Protein 3ONK (pdb70)

Solvent-accessible surface area: 7619 Å² total; per-residue (Å²): 197,126,64,145,14,32,28,51,0,113,101,1,1,37,75,74,93,162,42,37,66,71,92,18,27,61,80,0,1,113,2,0,127,62,134,62,52,22,88,35,0,33,51,4,0,15,149,35,2,85,58,99,28,30,69,29,33,50,50,2,48,9,0,2,59,2,0,26,36,0,1,55,52,0,7,100,157,0,2,78,36,0,78,123,20,26,107,45,0,117,92,5,57,107,23,129,60,110,27,115,133,58,150,62,21,0,84,64,0,32,70,71,0,102,55,4,13,94,12,0,78,48,101,119,77,9,159,57,71,39,24,44,13,149,141,130,96

Structure (mmCIF, N/CA/C/O backbone):
data_3ONK
#
_entry.id   3ONK
#
_cell.length_a   26.600
_cell.length_b   37.589
_cell.length_c   38.109
_cell.angle_alpha   77.810
_cell.angle_beta   86.640
_cell.angle_gamma   65.540
#
_symmetry.space_group_name_H-M   'P 1'
#
loop_
_entity.id
_entity.type
_entity.pdbx_description
1 polymer Epsin-3
2 water water
#
loop_
_atom_site.group_PDB
_atom_site.id
_atom_site.type_symbol
_atom_site.label_atom_id
_atom_site.label_alt_id
_atom_site.label_comp_id
_atom_site.label_asym_id
_atom_site.label_entity_id
_atom_site.label_seq_id
_atom_site.pdbx_PDB_ins_code
_atom_site.Cartn_x
_atom_site.Cartn_y
_atom_site.Cartn_z
_atom_site.occupancy
_atom_site.B_iso_or_equiv
_atom_site.auth_seq_id
_atom_site.auth_comp_id
_atom_site.auth_asym_id
_atom_site.auth_atom_id
_atom_site.pdbx_PDB_model_num
ATOM 1 N N . ASN A 1 8 ? -2.764 -21.396 -1.031 1.00 34.33 28 ASN A N 1
ATOM 2 C CA . ASN A 1 8 ? -1.581 -21.212 -1.867 1.00 30.91 28 ASN A CA 1
ATOM 3 C C . ASN A 1 8 ? -1.657 -19.935 -2.680 1.00 31.82 28 ASN A C 1
ATOM 4 O O . ASN A 1 8 ? -2.596 -19.722 -3.439 1.00 41.37 28 ASN A O 1
ATOM 9 N N . TYR A 1 9 ? -0.654 -19.089 -2.534 1.00 29.54 29 TYR A N 1
ATOM 10 C CA . TYR A 1 9 ? -0.684 -17.798 -3.185 1.00 24.72 29 TYR A CA 1
ATOM 11 C C . TYR A 1 9 ? -0.496 -17.900 -4.699 1.00 23.53 29 TYR A C 1
ATOM 12 O O . TYR A 1 9 ? 0.341 -18.645 -5.175 1.00 23.59 29 TYR A O 1
ATOM 21 N N . THR A 1 10 ? -1.307 -17.168 -5.455 1.00 24.73 30 THR A N 1
ATOM 22 C CA . THR A 1 10 ? -1.066 -17.029 -6.883 1.00 25.99 30 THR A CA 1
ATOM 23 C C . THR A 1 10 ? 0.251 -16.260 -7.065 1.00 23.00 30 THR A C 1
ATOM 24 O O . THR A 1 10 ? 0.806 -15.696 -6.108 1.00 21.22 30 THR A O 1
ATOM 28 N N . GLU A 1 11 ? 0.741 -16.247 -8.295 1.00 16.41 31 GLU A N 1
ATOM 29 C CA . GLU A 1 11 ? 1.972 -15.548 -8.633 1.00 23.91 31 GLU A CA 1
ATOM 30 C C . GLU A 1 11 ? 1.936 -14.113 -8.140 1.00 21.69 31 GLU A C 1
ATOM 31 O O . GLU A 1 11 ? 2.895 -13.636 -7.537 1.00 22.29 31 GLU A O 1
ATOM 37 N N . MET A 1 12 ? 0.827 -13.429 -8.406 1.00 20.24 32 MET A N 1
ATOM 38 C CA . MET A 1 12 ? 0.706 -12.023 -8.022 1.00 23.95 32 MET A CA 1
ATOM 39 C C . MET A 1 12 ? 0.600 -11.842 -6.504 1.00 22.76 32 MET A C 1
ATOM 40 O O . MET A 1 12 ? 1.162 -10.907 -5.944 1.00 21.43 32 MET A O 1
ATOM 45 N N . GLU A 1 13 ? -0.134 -12.722 -5.839 1.00 20.69 33 GLU A N 1
ATOM 46 C CA . GLU A 1 13 ? -0.221 -12.667 -4.383 1.00 20.94 33 GLU A CA 1
ATOM 47 C C . GLU A 1 13 ? 1.155 -12.952 -3.775 1.00 22.88 33 GLU A C 1
ATOM 48 O O . GLU A 1 13 ? 1.499 -12.422 -2.716 1.00 25.01 33 GLU A O 1
ATOM 54 N N . GLY A 1 14 ? 1.948 -13.769 -4.464 1.00 20.54 34 GLY A N 1
ATOM 55 C CA . GLY A 1 14 ? 3.309 -14.046 -4.040 1.00 18.07 34 GLY A CA 1
ATOM 56 C C . GLY A 1 14 ? 4.210 -12.821 -4.178 1.00 24.66 34 GLY A C 1
ATOM 57 O O . GLY A 1 14 ? 5.081 -12.576 -3.346 1.00 21.27 34 GLY A O 1
ATOM 58 N N . LYS A 1 15 ? 4.016 -12.057 -5.247 1.00 19.19 35 LYS A N 1
ATOM 59 C CA . LYS A 1 15 ? 4.804 -10.859 -5.461 1.00 22.92 35 LYS A CA 1
ATOM 60 C C . LYS A 1 15 ? 4.506 -9.838 -4.360 1.00 21.87 35 LYS A C 1
ATOM 61 O O . LYS A 1 15 ? 5.427 -9.266 -3.765 1.00 24.71 35 LYS A O 1
ATOM 67 N N . VAL A 1 16 ? 3.221 -9.629 -4.079 1.00 21.01 36 VAL A N 1
ATOM 68 C CA . VAL A 1 16 ? 2.813 -8.732 -3.002 1.00 22.00 36 VAL A CA 1
ATOM 69 C C . VAL A 1 16 ? 3.342 -9.213 -1.655 1.00 22.36 36 VAL A C 1
ATOM 70 O O . VAL A 1 16 ? 3.818 -8.415 -0.845 1.00 18.92 36 VAL A O 1
ATOM 74 N N . ARG A 1 17 ? 3.260 -10.521 -1.416 1.00 22.33 37 ARG A N 1
ATOM 75 C CA . ARG A 1 17 ? 3.805 -11.090 -0.183 1.00 24.54 37 ARG A CA 1
ATOM 76 C C . ARG A 1 17 ? 5.283 -10.756 -0.021 1.00 22.36 37 ARG A C 1
ATOM 77 O O . ARG A 1 17 ? 5.707 -10.302 1.046 1.00 21.05 37 ARG A O 1
ATOM 85 N N . GLU A 1 18 ? 6.058 -10.979 -1.083 1.00 20.74 38 GLU A N 1
ATOM 86 C CA . GLU A 1 18 ? 7.490 -10.674 -1.091 1.00 18.20 38 GLU A CA 1
ATOM 87 C C . GLU A 1 18 ? 7.769 -9.187 -0.868 1.00 22.40 38 GLU A C 1
ATOM 88 O O . GLU A 1 18 ? 8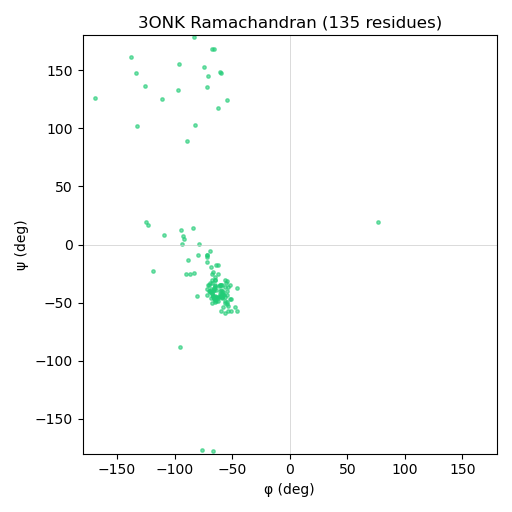.656 -8.815 -0.099 1.00 21.39 38 GLU A O 1
ATOM 94 N N . ALA A 1 19 ? 7.020 -8.337 -1.555 1.00 23.87 39 ALA A N 1
ATOM 95 C CA . ALA A 1 19 ? 7.195 -6.888 -1.410 1.00 21.72 39 ALA A CA 1
ATOM 96 C C . ALA A 1 19 ? 6.898 -6.394 0.012 1.00 25.99 39 ALA A C 1
ATOM 97 O O . ALA A 1 19 ? 7.276 -5.279 0.378 1.00 22.78 39 ALA A O 1
ATOM 99 N N . THR A 1 20 ? 6.204 -7.211 0.803 1.00 26.15 40 THR A N 1
ATOM 100 C CA . THR A 1 20 ? 5.827 -6.814 2.161 1.00 21.40 40 THR A CA 1
ATOM 101 C C . THR A 1 20 ? 6.301 -7.804 3.226 1.00 26.32 40 THR A C 1
ATOM 102 O O . THR A 1 20 ? 5.792 -7.797 4.346 1.00 27.77 40 THR A O 1
ATOM 106 N N . ASN A 1 21 ? 7.290 -8.632 2.874 1.00 21.37 41 ASN A N 1
ATOM 107 C CA . ASN A 1 21 ? 7.861 -9.625 3.786 1.00 27.68 41 ASN A CA 1
ATOM 108 C C . ASN A 1 21 ? 8.605 -9.001 4.965 1.00 31.43 41 ASN A C 1
ATOM 109 O O . ASN A 1 21 ? 8.667 -7.769 5.094 1.00 25.97 41 ASN A O 1
ATOM 114 N N . ASN A 1 22 ? 9.191 -9.858 5.802 1.00 28.02 42 ASN A N 1
ATOM 115 C CA . ASN A 1 22 ? 9.848 -9.412 7.032 1.00 31.17 42 ASN A CA 1
ATOM 116 C C . ASN A 1 22 ? 11.350 -9.097 6.944 1.00 29.87 42 ASN A C 1
ATOM 117 O O . ASN A 1 22 ? 11.983 -8.816 7.964 1.00 30.49 42 ASN A O 1
ATOM 122 N N . GLU A 1 23 ? 11.928 -9.162 5.748 1.00 25.08 43 GLU A N 1
ATOM 123 C CA . GLU A 1 23 ? 13.303 -8.720 5.572 1.00 24.21 43 GLU A CA 1
ATOM 124 C C . GLU A 1 23 ? 13.381 -7.254 5.968 1.00 25.31 43 GLU A C 1
ATOM 125 O O . GLU A 1 23 ? 12.412 -6.504 5.780 1.00 26.76 43 GLU A O 1
ATOM 131 N N . PRO A 1 24 ? 14.528 -6.834 6.521 1.00 27.16 44 PRO A N 1
ATOM 132 C CA . PRO A 1 24 ? 14.716 -5.445 6.952 1.00 25.01 44 PRO A CA 1
ATOM 133 C C . PRO A 1 24 ? 14.737 -4.430 5.820 1.00 20.67 44 PRO A C 1
ATOM 134 O O . PRO A 1 24 ? 14.468 -3.270 6.080 1.00 25.96 44 PRO A O 1
ATOM 138 N N . TRP A 1 25 ? 15.070 -4.835 4.601 1.00 22.27 45 TRP A N 1
ATOM 139 C CA . TRP A 1 25 ? 15.218 -3.843 3.538 1.00 25.94 45 TRP A CA 1
ATOM 140 C C . TRP A 1 25 ? 13.933 -3.745 2.743 1.00 26.54 45 TRP A C 1
ATOM 141 O O . TRP A 1 25 ? 13.135 -4.687 2.729 1.00 21.44 45 TRP A O 1
ATOM 152 N N . GLY A 1 26 ? 13.726 -2.590 2.116 1.00 20.22 46 GLY A N 1
ATOM 153 C CA . GLY A 1 26 ? 12.534 -2.348 1.334 1.00 20.71 46 GLY A CA 1
ATOM 154 C C . GLY A 1 26 ? 12.498 -3.213 0.085 1.00 25.02 46 GLY A C 1
ATOM 155 O O . GLY A 1 26 ? 13.495 -3.848 -0.279 1.00 23.42 46 GLY A O 1
ATOM 156 N N . ALA A 1 27 ? 11.338 -3.236 -0.565 1.00 24.59 47 ALA A N 1
ATOM 157 C CA . ALA A 1 27 ? 11.155 -3.922 -1.842 1.00 20.82 47 ALA A CA 1
ATOM 158 C C . ALA A 1 27 ? 11.800 -3.139 -2.988 1.00 23.94 47 ALA A C 1
ATOM 159 O O . ALA A 1 27 ? 11.913 -1.904 -2.926 1.00 18.79 47 ALA A O 1
ATOM 161 N N . SER A 1 28 ? 12.211 -3.851 -4.041 1.00 27.04 48 SER A N 1
ATOM 162 C CA . SER A 1 28 ? 12.768 -3.208 -5.236 1.00 22.30 48 SER A CA 1
ATOM 163 C C . SER A 1 28 ? 11.681 -2.471 -6.013 1.00 22.30 48 SER A C 1
ATOM 164 O O . SER A 1 28 ? 10.545 -2.938 -6.093 1.00 22.44 48 SER A O 1
ATOM 167 N N . SER A 1 29 ? 12.043 -1.339 -6.611 1.00 19.19 49 SER A N 1
ATOM 168 C CA . SER A 1 29 ? 11.104 -0.590 -7.439 1.00 24.06 49 SER A CA 1
ATOM 169 C C . SER A 1 29 ? 10.566 -1.413 -8.606 1.00 19.41 49 SER A C 1
ATOM 170 O O . SER A 1 29 ? 9.407 -1.247 -8.991 1.00 22.56 49 SER A O 1
ATOM 173 N N . THR A 1 30 ? 11.396 -2.290 -9.173 1.00 18.40 50 THR A N 1
ATOM 174 C CA . THR A 1 30 ? 10.960 -3.158 -10.280 1.00 20.82 50 THR A CA 1
ATOM 175 C C . THR A 1 30 ? 9.847 -4.153 -9.857 1.00 20.10 50 THR A C 1
ATOM 176 O O . THR A 1 30 ? 8.898 -4.402 -10.608 1.00 17.20 50 THR A O 1
ATOM 180 N N . LEU A 1 31 ? 9.964 -4.697 -8.650 1.00 18.85 51 LEU A N 1
ATOM 181 C CA . LEU A 1 31 ? 8.951 -5.591 -8.111 1.00 18.06 51 LEU A CA 1
ATOM 182 C C . LEU A 1 31 ? 7.649 -4.832 -7.900 1.00 20.19 51 LEU A C 1
ATOM 183 O O . LEU A 1 31 ? 6.551 -5.354 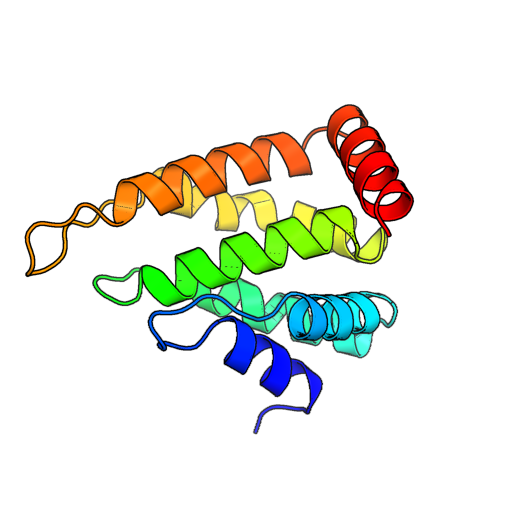-8.156 1.00 18.45 51 LEU A O 1
ATOM 188 N N . MET A 1 32 ? 7.776 -3.596 -7.431 1.00 17.74 52 MET A N 1
ATOM 189 C CA . MET A 1 32 ? 6.611 -2.737 -7.260 1.00 20.45 52 MET A CA 1
ATOM 190 C C . MET A 1 32 ? 5.933 -2.459 -8.618 1.0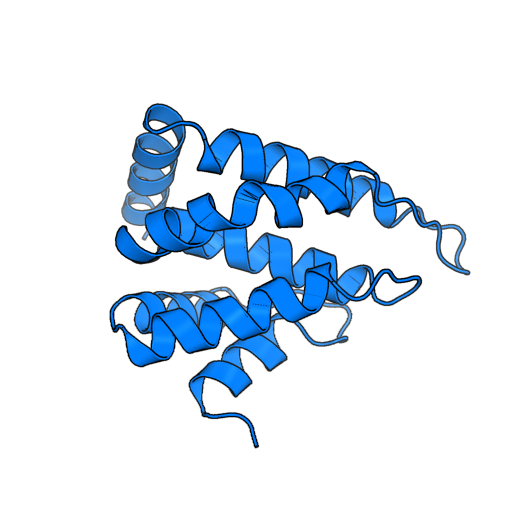0 17.90 52 MET A C 1
ATOM 191 O O . MET A 1 32 ? 4.707 -2.551 -8.747 1.00 17.77 52 MET A O 1
ATOM 196 N N . ASP A 1 33 ? 6.734 -2.141 -9.630 1.00 18.16 53 ASP A N 1
ATOM 197 C CA . ASP A 1 33 ? 6.204 -1.948 -10.984 1.00 21.86 53 ASP A CA 1
ATOM 198 C C . ASP A 1 33 ? 5.483 -3.198 -11.505 1.00 20.89 53 ASP A C 1
ATOM 199 O O . ASP A 1 33 ? 4.413 -3.100 -12.107 1.00 21.35 53 ASP A O 1
ATOM 204 N N . GLN A 1 34 ? 6.060 -4.374 -11.265 1.00 17.63 54 GLN A N 1
ATOM 205 C CA . GLN A 1 34 ? 5.411 -5.629 -11.673 1.00 16.93 54 GLN A CA 1
ATOM 206 C C . GLN A 1 34 ? 4.027 -5.722 -11.049 1.00 21.47 54 GLN A C 1
ATOM 207 O O . GLN A 1 34 ? 3.052 -6.102 -11.702 1.00 23.00 54 GLN A O 1
ATOM 213 N N . ILE A 1 35 ? 3.938 -5.360 -9.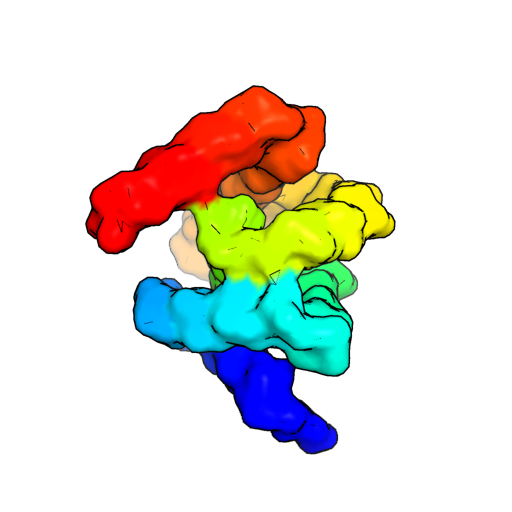773 1.00 17.86 55 ILE A N 1
ATOM 214 C CA . ILE A 1 35 ? 2.671 -5.411 -9.073 1.00 19.27 55 ILE A CA 1
ATOM 215 C C . ILE A 1 35 ? 1.705 -4.353 -9.621 1.00 18.45 55 ILE A C 1
ATOM 216 O O . ILE A 1 35 ? 0.503 -4.595 -9.778 1.00 19.07 55 ILE A O 1
ATOM 221 N N . SER A 1 36 ? 2.245 -3.177 -9.916 1.00 18.25 56 SER A N 1
ATOM 222 C CA . SER A 1 36 ? 1.476 -2.129 -10.550 1.00 17.89 56 SER A CA 1
ATOM 223 C C . SER A 1 36 ? 0.828 -2.639 -11.837 1.00 21.72 56 SER A C 1
ATOM 224 O O . SER A 1 36 ? -0.339 -2.361 -12.096 1.00 25.55 56 SER A O 1
ATOM 227 N N . GLN A 1 37 ? 1.582 -3.390 -12.637 1.00 19.87 57 GLN A N 1
ATOM 228 C CA . GLN A 1 37 ? 1.034 -3.975 -13.862 1.00 20.71 57 GLN A CA 1
ATOM 229 C C . GLN A 1 37 ? -0.199 -4.832 -13.569 1.00 21.16 57 GLN A C 1
ATOM 230 O O . GLN A 1 37 ? -1.146 -4.848 -14.355 1.00 24.42 57 GLN A O 1
ATOM 236 N N . GLY A 1 38 ? -0.182 -5.541 -12.443 1.00 19.27 58 GLY A N 1
ATOM 237 C CA . GLY A 1 38 ? -1.280 -6.403 -12.067 1.00 17.23 58 GLY A CA 1
ATOM 238 C C . GLY A 1 38 ? -2.562 -5.658 -11.708 1.00 20.86 58 GLY A C 1
ATOM 239 O O . GLY A 1 38 ? -3.635 -6.256 -11.725 1.00 19.13 58 GLY A O 1
ATOM 240 N N . THR A 1 39 ? -2.450 -4.364 -11.386 1.00 20.39 59 THR A N 1
ATOM 241 C CA . THR A 1 39 ? -3.618 -3.518 -11.119 1.00 21.94 59 THR A CA 1
ATOM 242 C C . THR A 1 39 ? -4.416 -3.195 -12.368 1.00 19.07 59 THR A C 1
ATOM 243 O O . THR A 1 39 ? -5.498 -2.626 -12.277 1.00 21.94 59 THR A O 1
ATOM 247 N N . TYR A 1 40 ? -3.886 -3.546 -13.536 1.00 19.20 60 TYR A N 1
ATOM 248 C CA . TYR A 1 40 ? -4.594 -3.278 -14.783 1.00 21.26 60 TYR A CA 1
ATOM 249 C C . TYR A 1 40 ? -5.481 -4.425 -15.267 1.00 24.42 60 TYR A C 1
ATOM 250 O O . TYR A 1 40 ? -6.014 -4.390 -16.387 1.00 21.31 60 TYR A O 1
ATOM 259 N N . ASN A 1 41 ? -5.620 -5.453 -14.437 1.00 19.38 61 ASN A N 1
ATOM 260 C CA . ASN A 1 41 ? -6.653 -6.459 -14.683 1.00 26.54 61 ASN A CA 1
ATOM 261 C C . ASN A 1 41 ? -7.428 -6.789 -13.426 1.00 23.59 61 ASN A C 1
ATOM 262 O O . ASN A 1 41 ? -6.910 -6.720 -12.319 1.00 24.14 61 ASN A O 1
ATOM 267 N N . PHE A 1 42 ? -8.696 -7.101 -13.607 1.00 27.97 62 PHE A N 1
ATOM 268 C CA . PHE A 1 42 ? -9.614 -7.204 -12.491 1.00 27.16 62 PHE A CA 1
ATOM 269 C C . PHE A 1 42 ? -9.149 -8.230 -11.455 1.00 25.18 62 PHE A C 1
ATOM 270 O O . PHE A 1 42 ? -9.033 -7.911 -10.269 1.00 30.23 62 PHE A O 1
ATOM 278 N N . ARG A 1 43 ? -8.885 -9.453 -11.907 1.00 28.51 63 ARG A N 1
ATOM 279 C CA . ARG A 1 43 ? -8.473 -10.537 -11.015 1.00 27.89 63 ARG A CA 1
ATOM 280 C C . ARG A 1 43 ? -7.269 -10.153 -10.156 1.00 24.72 63 ARG A C 1
ATOM 281 O O . ARG A 1 43 ? -7.321 -10.197 -8.930 1.00 23.38 63 ARG A O 1
ATOM 283 N N . GLU A 1 44 ? -6.176 -9.779 -10.801 1.00 22.98 64 GLU A N 1
ATOM 284 C CA . GLU A 1 44 ? -4.979 -9.423 -10.050 1.00 26.43 64 GLU A CA 1
ATOM 285 C C . GLU A 1 44 ? -5.106 -8.131 -9.226 1.00 26.84 64 GLU A C 1
ATOM 286 O O . GLU A 1 44 ? -4.413 -7.964 -8.225 1.00 26.21 64 GLU A O 1
ATOM 292 N N . ARG A 1 45 ? -5.990 -7.225 -9.635 1.00 22.96 65 ARG A N 1
ATOM 293 C CA . ARG A 1 45 ? -6.228 -6.022 -8.856 1.00 23.04 65 ARG A CA 1
ATOM 294 C C . ARG A 1 45 ? -6.817 -6.437 -7.499 1.00 23.53 65 ARG A C 1
ATOM 295 O O . ARG A 1 45 ? -6.348 -6.005 -6.449 1.00 24.38 65 ARG A O 1
ATOM 303 N N . GLU A 1 46 ? -7.827 -7.301 -7.520 1.00 24.15 66 GLU A N 1
ATOM 304 C CA . GLU A 1 46 ? -8.429 -7.785 -6.277 1.00 25.97 66 GLU A CA 1
ATOM 305 C C . GLU A 1 46 ? -7.456 -8.625 -5.448 1.00 24.18 66 GLU A C 1
ATOM 306 O O . GLU A 1 46 ? -7.441 -8.530 -4.220 1.00 22.66 66 GLU A O 1
ATOM 312 N N . GLU A 1 47 ? -6.634 -9.438 -6.109 1.00 23.65 67 GLU A N 1
ATOM 313 C CA . GLU A 1 47 ? -5.614 -10.219 -5.388 1.00 24.87 67 GLU A CA 1
ATOM 314 C C . GLU A 1 47 ? -4.674 -9.323 -4.612 1.00 24.31 67 GLU A C 1
ATOM 315 O O . GLU A 1 47 ? -4.358 -9.588 -3.451 1.00 24.35 67 GLU A O 1
ATOM 321 N N . ILE A 1 48 ? -4.235 -8.257 -5.269 1.00 21.91 68 ILE A N 1
ATOM 322 C CA . ILE A 1 48 ? -3.285 -7.304 -4.694 1.00 22.21 68 ILE A CA 1
ATOM 323 C C . ILE A 1 48 ? -3.917 -6.598 -3.511 1.00 24.43 68 ILE A C 1
ATOM 324 O O . ILE A 1 48 ? -3.296 -6.431 -2.469 1.00 25.06 68 ILE A O 1
ATOM 329 N N . LEU A 1 49 ? -5.166 -6.187 -3.697 1.00 25.13 69 LEU A N 1
ATOM 330 C CA . LEU A 1 49 ? -5.945 -5.505 -2.673 1.00 28.97 69 LEU A CA 1
ATOM 331 C C . LEU A 1 49 ? -6.043 -6.315 -1.368 1.00 26.53 69 LEU A C 1
ATOM 332 O O . LEU A 1 49 ? -5.658 -5.843 -0.299 1.00 31.97 69 LEU A O 1
ATOM 337 N N . SER A 1 50 ? -6.589 -7.525 -1.466 1.00 26.46 70 SER A N 1
ATOM 338 C CA . SER A 1 50 ? -6.667 -8.433 -0.332 1.00 28.25 70 SER A CA 1
ATOM 339 C C . SER A 1 50 ? -5.347 -8.480 0.415 1.00 34.19 70 SER A C 1
ATOM 340 O O . SER A 1 50 ? -5.283 -8.203 1.615 1.00 32.67 70 SER A O 1
ATOM 343 N N . MET A 1 51 ? -4.298 -8.829 -0.318 1.00 25.07 71 MET A N 1
ATOM 344 C CA . MET A 1 51 ? -2.981 -9.043 0.251 1.00 26.19 71 MET A CA 1
ATOM 345 C C . MET A 1 51 ? -2.446 -7.812 0.989 1.00 30.14 71 MET A C 1
ATOM 346 O O . MET A 1 51 ? -1.877 -7.933 2.078 1.00 31.54 71 MET A O 1
ATOM 351 N N . ILE A 1 52 ? -2.625 -6.631 0.400 1.00 22.81 72 ILE A N 1
ATOM 352 C CA . ILE A 1 52 ? -2.055 -5.420 0.983 1.00 23.82 72 ILE A CA 1
ATOM 353 C C . ILE A 1 52 ? -2.708 -5.054 2.304 1.00 26.31 72 ILE A C 1
ATOM 354 O O . ILE A 1 52 ? -2.028 -4.656 3.243 1.00 25.37 72 ILE A O 1
ATOM 359 N N . PHE A 1 53 ? -4.029 -5.186 2.381 1.00 27.66 73 PHE A N 1
ATOM 360 C CA . PHE A 1 53 ? -4.731 -4.760 3.589 1.00 27.98 73 PHE A CA 1
ATOM 361 C C . PHE A 1 53 ? -4.715 -5.827 4.685 1.00 32.66 73 PHE A C 1
ATOM 362 O O . PHE A 1 53 ? -4.835 -5.503 5.865 1.00 33.73 73 PHE A O 1
ATOM 370 N N . ARG A 1 54 ? -4.554 -7.092 4.300 1.00 32.43 74 ARG A N 1
ATOM 371 C CA . ARG A 1 54 ? -4.370 -8.156 5.283 1.00 33.50 74 ARG A CA 1
ATOM 372 C C . ARG A 1 54 ? -3.354 -7.701 6.302 1.00 33.57 74 ARG A C 1
ATOM 373 O O . ARG A 1 54 ? -3.474 -7.979 7.487 1.00 36.01 74 ARG A O 1
ATOM 381 N N . ARG A 1 55 ? -2.351 -6.980 5.822 1.00 41.29 75 ARG A N 1
ATOM 382 C CA . ARG A 1 55 ? -1.275 -6.504 6.675 1.00 41.94 75 ARG A CA 1
ATOM 383 C C . ARG A 1 55 ? -1.768 -5.517 7.746 1.00 47.49 75 ARG A C 1
ATOM 384 O O . ARG A 1 55 ? -1.410 -5.641 8.921 1.00 49.62 75 ARG A O 1
ATOM 392 N N . PHE A 1 56 ? -2.606 -4.563 7.339 1.00 39.64 76 PHE A N 1
ATOM 393 C CA . PHE A 1 56 ? -3.098 -3.517 8.235 1.00 39.32 76 PHE A CA 1
ATOM 394 C C . PHE A 1 56 ? -3.919 -4.061 9.379 1.00 43.40 76 PHE A C 1
ATOM 395 O O . PHE A 1 56 ? -4.018 -3.439 10.441 1.00 45.30 76 PHE A O 1
ATOM 403 N N . THR A 1 57 ? -4.518 -5.221 9.163 1.00 43.15 77 THR A N 1
ATOM 404 C CA . THR A 1 57 ? -5.524 -5.713 10.095 1.00 50.16 77 THR A CA 1
ATOM 405 C C . THR A 1 57 ? -4.931 -6.535 11.249 1.00 53.93 77 THR A C 1
ATOM 406 O O . THR A 1 57 ? -5.598 -6.785 12.250 1.00 58.39 77 THR A O 1
ATOM 410 N N . GLU A 1 58 ? -3.670 -6.930 11.115 1.00 58.98 78 GLU A N 1
ATOM 411 C CA . GLU A 1 58 ? -2.953 -7.555 12.221 1.00 63.89 78 GLU A CA 1
ATOM 412 C C . GLU A 1 5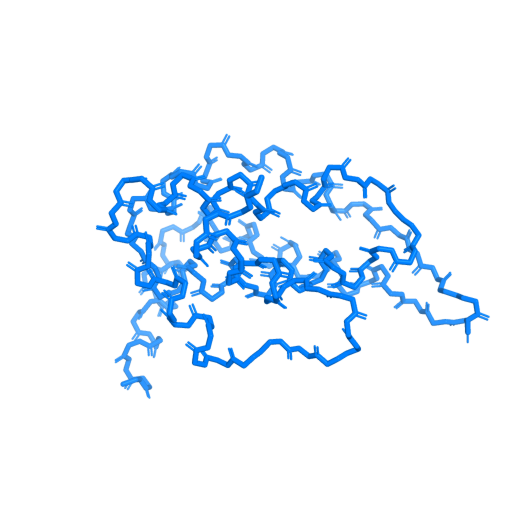8 ? -2.265 -6.484 13.070 1.00 61.11 78 GLU A C 1
ATOM 413 O O . GLU A 1 58 ? -1.116 -6.125 12.806 1.00 59.10 78 GLU A O 1
ATOM 415 N N . LYS A 1 59 ? -2.985 -5.971 14.070 1.00 63.45 79 LYS A N 1
ATOM 416 C CA . LYS A 1 59 ? -2.436 -5.017 15.036 1.00 59.84 79 LYS A CA 1
ATOM 417 C C . LYS A 1 59 ? -1.195 -5.637 15.650 1.00 63.32 79 LYS A C 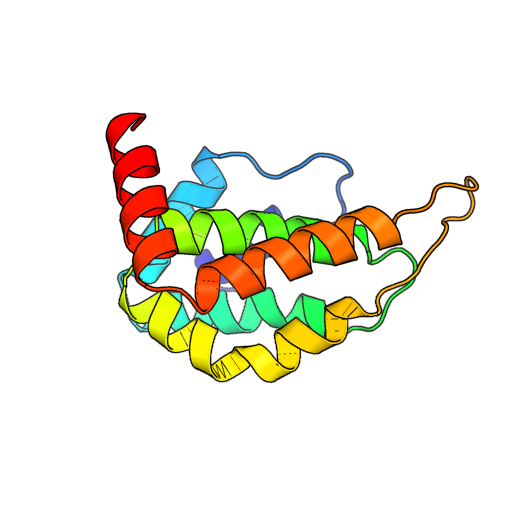1
ATOM 418 O O . LYS A 1 59 ? -1.256 -6.736 16.193 1.00 64.84 79 LYS A O 1
ATOM 420 N N . ALA A 1 60 ? -0.068 -4.938 15.570 1.00 66.43 80 ALA A N 1
ATOM 421 C CA . ALA A 1 60 ? 1.212 -5.619 15.728 1.00 61.51 80 ALA A CA 1
ATOM 422 C C . ALA A 1 60 ? 2.274 -4.923 16.571 1.00 53.29 80 ALA A C 1
ATOM 423 O O . ALA A 1 60 ? 2.222 -3.723 16.831 1.00 53.05 80 ALA A O 1
ATOM 425 N N . GLY A 1 61 ? 3.244 -5.717 16.998 1.00 60.05 81 GLY A N 1
ATOM 426 C CA . GLY A 1 61 ? 4.448 -5.187 17.590 1.00 52.64 81 GLY A CA 1
ATOM 427 C C . GLY A 1 61 ? 5.464 -5.097 16.478 1.00 46.80 81 GLY A C 1
ATOM 428 O O . GLY A 1 61 ? 5.549 -4.066 15.797 1.00 40.64 81 GLY A O 1
ATOM 429 N N . SER A 1 62 ? 6.199 -6.194 16.279 1.00 45.06 82 SER A N 1
ATOM 430 C CA . SER A 1 62 ? 7.281 -6.261 15.296 1.00 47.36 82 SER A CA 1
ATOM 431 C C . SER A 1 62 ? 6.788 -6.457 13.868 1.00 46.33 82 SER A C 1
ATOM 432 O O . SER A 1 62 ? 7.593 -6.545 12.930 1.00 50.73 82 SER A O 1
ATOM 435 N N . GLU A 1 63 ? 5.473 -6.525 13.699 1.00 43.27 83 GLU A N 1
ATOM 436 C CA . GLU A 1 63 ? 4.902 -6.552 12.359 1.00 44.55 83 GLU A CA 1
ATOM 437 C C . GLU A 1 63 ? 4.747 -5.126 11.813 1.00 36.62 83 GLU A C 1
ATOM 438 O O . GLU A 1 63 ? 4.046 -4.905 10.819 1.00 31.91 83 GLU A O 1
ATOM 440 N N . TRP A 1 64 ? 5.397 -4.163 12.472 1.00 28.79 84 TRP A N 1
ATOM 441 C CA . TRP A 1 64 ? 5.407 -2.779 11.991 1.00 29.23 84 TRP A CA 1
ATOM 442 C C . TRP A 1 64 ? 6.059 -2.688 10.612 1.00 25.23 84 TRP A C 1
ATOM 443 O O . TRP A 1 64 ? 5.655 -1.882 9.777 1.00 28.07 84 TRP A O 1
ATOM 454 N N . ARG A 1 65 ? 7.076 -3.515 10.391 1.00 26.36 85 ARG A N 1
ATOM 455 C CA . ARG A 1 65 ? 7.846 -3.481 9.160 1.00 26.78 85 ARG A CA 1
ATOM 456 C C . ARG A 1 65 ? 7.014 -3.886 7.958 1.00 25.62 85 ARG A C 1
ATOM 457 O O . ARG A 1 65 ? 7.058 -3.222 6.925 1.00 26.89 85 ARG A O 1
ATOM 465 N N . GLN A 1 66 ? 6.275 -4.986 8.096 1.00 22.50 86 GLN A N 1
ATOM 466 C CA . GLN A 1 66 ? 5.380 -5.459 7.045 1.00 26.59 86 GLN A CA 1
ATOM 467 C C . GLN A 1 66 ? 4.296 -4.431 6.711 1.00 25.37 86 GLN A C 1
ATOM 468 O O . GLN A 1 66 ? 3.876 -4.294 5.563 1.00 19.73 86 GLN A O 1
ATOM 474 N N . ILE A 1 67 ? 3.847 -3.713 7.731 1.00 28.29 87 ILE A N 1
ATOM 475 C CA . ILE A 1 67 ? 2.885 -2.643 7.550 1.00 27.87 87 ILE A CA 1
ATOM 476 C C . ILE A 1 67 ? 3.535 -1.448 6.868 1.00 24.48 87 ILE A C 1
ATOM 477 O O . ILE A 1 67 ? 2.955 -0.860 5.954 1.00 20.20 87 ILE A O 1
ATOM 482 N N . TYR A 1 68 ? 4.747 -1.102 7.303 1.00 25.48 88 TYR A N 1
ATOM 483 C CA . TYR A 1 68 ? 5.483 -0.014 6.666 1.00 23.64 88 TYR A CA 1
ATOM 484 C C . TYR A 1 68 ? 5.697 -0.300 5.172 1.00 23.94 88 TYR A C 1
ATOM 485 O O . TYR A 1 68 ? 5.468 0.567 4.320 1.00 18.88 88 TYR A O 1
ATOM 494 N N . LYS A 1 69 ? 6.100 -1.532 4.864 1.00 22.71 89 LYS A N 1
ATOM 495 C CA . LYS A 1 69 ? 6.337 -1.944 3.476 1.00 20.56 89 LYS A CA 1
ATOM 496 C C . LYS A 1 69 ? 5.046 -1.999 2.633 1.00 22.55 89 LYS A C 1
ATOM 497 O O . LYS A 1 69 ? 5.059 -1.709 1.435 1.00 20.25 89 LYS A O 1
ATOM 503 N N . ALA A 1 70 ? 3.932 -2.359 3.268 1.00 22.75 90 ALA A N 1
ATOM 504 C CA . ALA A 1 70 ? 2.619 -2.294 2.620 1.00 22.74 90 ALA A CA 1
ATOM 505 C C . ALA A 1 70 ? 2.208 -0.856 2.286 1.00 23.09 90 ALA A C 1
ATOM 506 O O . ALA A 1 70 ? 1.554 -0.599 1.259 1.00 23.13 90 ALA A O 1
ATOM 508 N N . LEU A 1 71 ? 2.583 0.085 3.152 1.00 23.89 91 LEU A N 1
ATOM 509 C CA . LEU A 1 71 ? 2.315 1.504 2.893 1.00 25.60 91 LEU A CA 1
ATOM 510 C C . LEU A 1 71 ? 3.121 2.016 1.709 1.00 19.51 91 LEU A C 1
ATOM 511 O O . LEU A 1 71 ? 2.569 2.654 0.810 1.00 19.98 91 LEU A O 1
ATOM 516 N N . GLN A 1 72 ? 4.427 1.748 1.730 1.00 19.78 92 GLN A N 1
ATOM 517 C CA . GLN A 1 72 ? 5.306 2.084 0.619 1.00 21.41 92 GLN A CA 1
ATOM 518 C C . GLN A 1 72 ? 4.769 1.553 -0.700 1.00 19.17 92 GLN A C 1
ATOM 519 O O . GLN A 1 72 ? 4.764 2.264 -1.691 1.00 21.40 92 GLN A O 1
ATOM 525 N N . LEU A 1 73 ? 4.353 0.288 -0.721 1.00 17.78 93 LEU A N 1
ATOM 526 C CA . LEU A 1 73 ? 3.797 -0.310 -1.940 1.00 19.56 93 LEU A CA 1
ATOM 527 C C . LEU A 1 73 ? 2.543 0.423 -2.410 1.00 20.52 93 LEU A C 1
ATOM 528 O O . LEU A 1 73 ? 2.367 0.692 -3.597 1.00 19.52 93 LEU A O 1
ATOM 533 N N . LEU A 1 74 ? 1.671 0.735 -1.460 1.00 20.38 94 LEU A N 1
ATOM 534 C CA . LEU A 1 74 ? 0.387 1.338 -1.762 1.00 17.90 94 LEU A CA 1
ATOM 535 C C . LEU A 1 74 ? 0.598 2.762 -2.271 1.00 22.70 94 LEU A C 1
ATOM 536 O O . LEU A 1 74 ? -0.130 3.242 -3.141 1.00 23.23 94 LEU A O 1
ATOM 541 N N . ASP A 1 75 ? 1.622 3.431 -1.754 1.00 18.74 95 ASP A N 1
ATOM 542 C CA . ASP A 1 75 ? 1.969 4.742 -2.275 1.00 21.66 95 ASP A CA 1
ATOM 543 C C . ASP A 1 75 ? 2.378 4.633 -3.744 1.00 20.42 95 ASP A C 1
ATOM 544 O O . ASP A 1 75 ? 1.916 5.381 -4.606 1.00 21.65 95 ASP A O 1
ATOM 549 N N . TYR A 1 76 ? 3.263 3.693 -4.022 1.00 20.18 96 TYR A N 1
ATOM 550 C CA . TYR A 1 76 ? 3.753 3.508 -5.377 1.00 21.14 96 TYR A CA 1
ATOM 551 C C . TYR A 1 76 ? 2.587 3.203 -6.320 1.00 20.54 96 TYR A C 1
ATOM 552 O O . TYR A 1 76 ? 2.541 3.710 -7.434 1.00 20.84 96 TYR A O 1
ATOM 561 N N . LEU A 1 77 ? 1.637 2.393 -5.857 1.00 17.97 97 LEU A N 1
ATOM 562 C CA . LEU A 1 77 ? 0.550 1.925 -6.714 1.00 20.31 97 LEU A CA 1
ATOM 563 C C . LEU A 1 77 ? -0.423 3.040 -7.031 1.00 26.29 97 LEU A C 1
ATOM 564 O O . LEU A 1 77 ? -0.981 3.108 -8.122 1.00 21.41 97 LEU A O 1
ATOM 569 N N . ILE A 1 78 ? -0.619 3.927 -6.066 1.00 25.24 98 ILE A N 1
ATOM 570 C CA . ILE A 1 78 ? -1.446 5.084 -6.302 1.00 23.20 98 ILE A CA 1
ATOM 571 C C . ILE A 1 78 ? -0.816 6.003 -7.348 1.00 25.09 98 ILE A C 1
ATOM 572 O O . ILE A 1 78 ? -1.520 6.629 -8.137 1.00 26.34 98 ILE A O 1
ATOM 577 N N . LYS A 1 79 ? 0.511 6.016 -7.410 1.00 25.31 99 LYS A N 1
ATOM 578 C CA . LYS A 1 79 ? 1.225 6.836 -8.393 1.00 27.16 99 LYS A CA 1
ATOM 579 C C . LYS A 1 79 ? 1.426 6.145 -9.742 1.00 25.45 99 LYS A C 1
ATOM 580 O O . LYS A 1 79 ? 1.554 6.807 -10.771 1.00 21.40 99 LYS A O 1
ATOM 586 N N . HIS A 1 80 ? 1.446 4.816 -9.744 1.00 17.34 100 HIS A N 1
ATOM 587 C CA . HIS A 1 80 ? 1.790 4.090 -10.968 1.00 23.10 100 HIS A CA 1
ATOM 588 C C . HIS A 1 80 ? 0.677 3.173 -11.485 1.00 24.16 100 HIS A C 1
ATOM 589 O O . HIS A 1 80 ? 0.643 2.840 -12.675 1.00 26.33 100 HIS A O 1
ATOM 596 N N . GLY A 1 81 ? -0.223 2.777 -10.588 1.00 18.93 101 GLY A N 1
ATOM 597 C CA . GLY A 1 81 ? -1.197 1.734 -10.857 1.00 21.49 101 GLY A CA 1
ATOM 598 C C . GLY A 1 81 ? -2.419 2.237 -11.590 1.00 20.97 101 GLY A C 1
ATOM 599 O O . GLY A 1 81 ? -2.525 3.412 -11.888 1.00 19.69 101 GLY A O 1
ATOM 600 N N . SER A 1 82 ? -3.333 1.328 -11.886 1.00 19.55 102 SER A N 1
ATOM 601 C CA . SER A 1 82 ? -4.563 1.642 -12.591 1.00 18.95 102 SER A CA 1
ATOM 602 C C . SER A 1 82 ? -5.406 2.647 -11.809 1.00 24.93 102 SER A C 1
ATOM 603 O O . SER A 1 82 ? -5.394 2.665 -10.577 1.00 23.32 102 SER A O 1
ATOM 606 N N . GLU A 1 83 ? -6.147 3.476 -12.536 1.00 24.78 103 GLU A N 1
ATOM 607 C CA . GLU A 1 83 ? -7.099 4.404 -11.927 1.00 27.24 103 GLU A CA 1
ATOM 608 C C . GLU A 1 83 ? -8.158 3.648 -11.120 1.00 25.66 103 GLU A C 1
ATOM 609 O O . GLU A 1 83 ? -8.633 4.122 -10.078 1.00 26.60 103 GLU A O 1
ATOM 615 N N . ARG A 1 84 ? -8.535 2.472 -11.617 1.00 24.28 104 ARG A N 1
ATOM 616 C CA . ARG A 1 84 ? -9.537 1.639 -10.958 1.00 23.89 104 ARG A CA 1
ATOM 617 C C . ARG A 1 84 ? -9.044 1.159 -9.593 1.00 24.07 104 ARG A C 1
ATOM 618 O O . ARG A 1 84 ? -9.841 0.908 -8.687 1.00 23.56 104 ARG A O 1
ATOM 626 N N . PHE A 1 85 ? -7.729 1.028 -9.452 1.00 17.30 105 PHE A N 1
ATOM 627 C CA . PHE A 1 85 ? -7.140 0.593 -8.186 1.00 18.27 105 PHE A CA 1
ATOM 628 C C . PHE A 1 85 ? -7.254 1.660 -7.095 1.00 20.74 105 PHE A C 1
ATOM 629 O O . PHE A 1 85 ? -7.390 1.334 -5.911 1.00 16.55 105 PHE A O 1
ATOM 637 N N . ILE A 1 86 ? -7.157 2.936 -7.491 1.00 21.60 106 ILE A N 1
ATOM 638 C CA . ILE A 1 86 ? -7.381 4.061 -6.575 1.00 19.79 106 ILE A CA 1
ATOM 639 C C . ILE A 1 86 ? -8.850 4.070 -6.148 1.00 21.58 106 ILE A C 1
ATOM 640 O O . ILE A 1 86 ? -9.167 4.280 -4.978 1.00 21.15 106 ILE A O 1
ATOM 645 N N . ASP A 1 87 ? -9.745 3.867 -7.116 1.00 19.28 107 ASP A N 1
ATOM 646 C CA . ASP A 1 87 ? -11.167 3.733 -6.822 1.00 19.03 107 ASP A CA 1
ATOM 647 C C . ASP A 1 87 ? -11.353 2.637 -5.769 1.00 22.36 107 ASP A C 1
ATOM 648 O O . ASP A 1 87 ? -11.977 2.867 -4.729 1.00 20.98 107 ASP A O 1
ATOM 653 N N . ASP A 1 88 ? -10.800 1.453 -6.030 1.00 19.75 108 ASP A N 1
ATOM 654 C CA . ASP A 1 88 ? -10.875 0.337 -5.071 1.00 19.00 108 ASP A CA 1
ATOM 655 C C . ASP A 1 88 ? -10.355 0.732 -3.692 1.00 20.17 108 ASP A C 1
ATOM 656 O O . ASP A 1 88 ? -11.034 0.540 -2.688 1.00 19.15 108 ASP A O 1
ATOM 661 N N . THR A 1 89 ? -9.153 1.302 -3.663 1.00 19.67 109 THR A N 1
ATOM 662 C CA . THR A 1 89 ? -8.498 1.699 -2.418 1.00 16.09 109 THR A CA 1
ATOM 663 C C . THR A 1 89 ? -9.319 2.727 -1.640 1.00 17.69 109 THR A C 1
ATOM 664 O O . THR A 1 89 ? -9.381 2.684 -0.418 1.00 17.80 109 THR A O 1
ATOM 668 N N . ARG A 1 90 ? -9.943 3.663 -2.344 1.00 17.68 110 ARG A N 1
ATOM 669 C CA . ARG A 1 90 ? -10.797 4.648 -1.671 1.00 21.46 110 ARG A CA 1
ATOM 670 C C . ARG A 1 90 ? -11.918 4.025 -0.830 1.00 19.56 110 ARG A C 1
ATOM 671 O O . ARG A 1 90 ? -12.315 4.593 0.192 1.00 24.91 110 ARG A O 1
ATOM 679 N N . ASN A 1 91 ? -12.407 2.855 -1.256 1.00 20.16 111 ASN A N 1
ATOM 680 C CA . ASN A 1 91 ? -13.444 2.126 -0.531 1.00 21.85 111 ASN A CA 1
ATOM 681 C C . ASN A 1 91 ? -12.957 1.546 0.806 1.00 25.11 111 ASN A C 1
ATOM 682 O O . ASN A 1 91 ? -13.744 0.997 1.576 1.00 24.28 111 ASN A O 1
ATOM 687 N N . SER A 1 92 ? -11.660 1.681 1.069 1.00 24.62 112 SER A N 1
ATOM 688 C CA . SER A 1 92 ? -11.033 1.141 2.271 1.00 25.20 112 SER A CA 1
ATOM 689 C C . SER A 1 92 ? -10.320 2.202 3.112 1.00 25.59 112 SER A C 1
ATOM 690 O O . SER A 1 92 ? -9.487 1.849 3.942 1.00 25.00 112 SER A O 1
ATOM 693 N N . ILE A 1 93 ? -10.621 3.484 2.886 1.00 24.96 113 ILE A N 1
ATOM 694 C CA . ILE A 1 93 ? -9.981 4.576 3.632 1.00 23.18 113 ILE A CA 1
ATOM 695 C C . ILE A 1 93 ? -10.149 4.358 5.132 1.00 27.91 113 ILE A C 1
ATOM 696 O O . ILE A 1 93 ? -9.235 4.596 5.921 1.00 28.57 113 ILE A O 1
ATOM 701 N N . ASN A 1 94 ? -11.339 3.905 5.507 1.00 23.94 114 ASN A N 1
ATOM 702 C CA . ASN A 1 94 ? -11.686 3.567 6.887 1.00 29.66 114 ASN A CA 1
ATOM 703 C C . ASN A 1 94 ? -10.637 2.690 7.570 1.00 29.04 114 ASN A C 1
ATOM 704 O O . ASN A 1 94 ? -10.140 3.005 8.648 1.00 26.90 114 ASN A O 1
ATOM 709 N N . LEU A 1 95 ? -10.322 1.580 6.917 1.00 28.87 115 LEU A N 1
ATOM 710 C CA . LEU A 1 95 ? -9.367 0.600 7.407 1.00 28.66 115 LEU A CA 1
ATOM 711 C C . LEU A 1 95 ? -7.957 1.198 7.462 1.00 30.46 115 LEU A C 1
ATOM 712 O O . LEU A 1 95 ? -7.189 0.913 8.375 1.00 28.23 115 LEU A O 1
ATOM 717 N N . ILE A 1 96 ? -7.623 2.024 6.478 1.00 23.07 116 ILE A N 1
ATOM 718 C CA . ILE A 1 96 ? -6.301 2.628 6.413 1.00 24.33 116 ILE A CA 1
ATOM 719 C C . ILE A 1 96 ? -6.116 3.590 7.581 1.00 31.93 116 ILE A C 1
ATOM 720 O O . ILE A 1 96 ? -5.037 3.638 8.202 1.00 25.20 116 ILE A O 1
ATOM 725 N N . ARG A 1 97 ? -7.189 4.332 7.878 1.00 29.93 117 ARG A N 1
ATOM 726 C CA . ARG A 1 97 ? -7.229 5.307 8.968 1.00 30.99 117 ARG A CA 1
ATOM 727 C C . ARG A 1 97 ? -6.828 4.705 10.306 1.00 29.19 117 ARG A C 1
ATOM 728 O O . ARG A 1 97 ? -6.282 5.392 11.167 1.00 25.60 117 ARG A O 1
ATOM 736 N N . ILE A 1 98 ? -7.114 3.423 10.487 1.00 26.91 118 ILE A N 1
ATOM 737 C CA . ILE A 1 98 ? -6.766 2.752 11.733 1.00 26.94 118 ILE A CA 1
ATOM 738 C C . ILE A 1 98 ? -5.290 2.968 12.060 1.00 31.46 118 ILE A C 1
ATOM 739 O O . ILE A 1 98 ? -4.927 3.096 13.225 1.00 32.10 118 ILE A O 1
ATOM 744 N N . LEU A 1 99 ? -4.444 3.029 11.030 1.00 26.02 119 LEU A N 1
ATOM 745 C CA . LEU A 1 99 ? -2.995 3.113 11.237 1.00 24.93 119 LEU A CA 1
ATOM 746 C C . LEU A 1 99 ? -2.551 4.461 11.769 1.00 26.91 119 LEU A C 1
ATOM 747 O O . LEU A 1 99 ? -1.400 4.618 12.183 1.00 26.55 119 LEU A O 1
ATOM 752 N N . GLU A 1 100 ? -3.457 5.434 11.761 1.00 24.65 120 GLU A N 1
ATOM 753 C CA . GLU A 1 100 ? -3.098 6.784 12.174 1.00 24.20 120 GLU A CA 1
ATOM 754 C C . GLU A 1 100 ? -2.691 6.826 13.648 1.00 29.49 120 GLU A C 1
ATOM 755 O O . GLU A 1 100 ? -2.043 7.779 14.101 1.00 24.28 120 GLU A O 1
ATOM 761 N N . THR A 1 101 ? -3.063 5.792 14.396 1.00 26.39 121 THR A N 1
ATOM 762 C CA . THR A 1 101 ? -2.713 5.750 15.818 1.00 30.75 121 THR A CA 1
ATOM 763 C C . THR A 1 101 ? -1.654 4.700 16.151 1.00 29.16 121 THR A C 1
ATOM 764 O O . THR A 1 101 ? -1.358 4.446 17.325 1.00 28.54 121 THR A O 1
ATOM 768 N N . PHE A 1 102 ? -1.078 4.110 15.114 1.00 22.09 122 PHE A N 1
ATOM 769 C CA . PHE A 1 102 ? -0.089 3.062 15.298 1.00 21.87 122 PHE A CA 1
ATOM 770 C C . PHE A 1 102 ? 1.134 3.596 16.049 1.00 24.95 122 PHE A C 1
ATOM 771 O O . PHE A 1 102 ? 1.846 4.486 15.571 1.00 21.80 122 PHE A O 1
ATOM 779 N N . HIS A 1 103 ? 1.365 3.035 17.229 1.00 23.27 123 HIS A N 1
ATOM 780 C CA . HIS A 1 103 ? 2.502 3.394 18.068 1.00 21.86 123 HIS A CA 1
ATOM 781 C C . HIS A 1 103 ? 3.299 2.132 18.419 1.00 25.96 123 HIS A C 1
ATOM 782 O O . HIS A 1 103 ? 2.737 1.084 18.740 1.00 23.73 123 HIS A O 1
ATOM 789 N N . TYR A 1 104 ? 4.615 2.230 18.343 1.00 22.24 124 TYR A N 1
ATOM 790 C CA . TYR A 1 104 ? 5.444 1.103 18.700 1.00 24.03 124 TYR A CA 1
ATOM 791 C C . TYR A 1 104 ? 6.910 1.519 18.802 1.00 26.54 124 TYR A C 1
ATOM 792 O O . TYR A 1 104 ? 7.468 2.120 17.881 1.00 25.60 124 TYR A O 1
ATOM 801 N N . ILE A 1 105 ? 7.513 1.214 19.946 1.00 25.07 125 ILE A N 1
ATOM 802 C CA . ILE A 1 105 ? 8.960 1.311 20.115 1.00 29.85 125 ILE A CA 1
ATOM 803 C C . ILE A 1 105 ? 9.495 -0.124 20.243 1.00 31.56 125 ILE A C 1
ATOM 804 O O . ILE A 1 105 ? 9.006 -0.890 21.070 1.00 31.32 125 ILE A O 1
ATOM 809 N N . ASP A 1 106 ? 10.463 -0.514 19.410 1.00 28.16 126 ASP A N 1
ATOM 810 C CA . ASP A 1 106 ? 10.929 -1.900 19.457 1.00 28.80 126 ASP A CA 1
ATOM 811 C C . ASP A 1 106 ? 11.835 -2.173 20.656 1.00 32.71 126 ASP A C 1
ATOM 812 O O . ASP A 1 106 ? 12.035 -1.300 21.508 1.00 30.80 126 ASP A O 1
ATOM 817 N N . SER A 1 107 ? 12.355 -3.397 20.726 1.00 31.78 127 SER A N 1
ATOM 818 C CA . SER A 1 107 ? 13.166 -3.834 21.860 1.00 35.48 127 SER A CA 1
ATOM 819 C C . SER A 1 107 ? 14.531 -3.147 21.837 1.00 33.06 127 SER A C 1
ATOM 820 O O . SER A 1 107 ? 15.296 -3.234 22.794 1.00 29.65 127 SER A O 1
ATOM 823 N N . GLN A 1 108 ? 14.805 -2.444 20.739 1.00 35.59 128 GLN A N 1
ATOM 824 C CA . GLN A 1 108 ? 16.064 -1.730 20.546 1.00 30.80 128 GLN A CA 1
ATOM 825 C C . GLN A 1 108 ? 15.914 -0.298 21.002 1.00 27.05 128 GLN A C 1
ATOM 826 O O . GLN A 1 108 ? 16.847 0.501 20.917 1.00 23.80 128 GLN A O 1
ATOM 832 N N . GLY A 1 109 ? 14.722 0.030 21.475 1.00 26.35 129 GLY A N 1
ATOM 833 C CA . GLY A 1 109 ? 14.430 1.394 21.857 1.00 27.25 129 GLY A CA 1
ATOM 834 C C . GLY A 1 109 ? 14.184 2.276 20.645 1.00 28.01 129 GLY A C 1
ATOM 835 O O . GLY A 1 109 ? 14.285 3.496 20.736 1.00 29.82 129 GLY A O 1
ATOM 836 N N . ARG A 1 110 ? 13.869 1.669 19.505 1.00 25.36 130 ARG A N 1
ATOM 837 C CA . ARG A 1 110 ? 13.588 2.457 18.309 1.00 27.11 130 ARG A CA 1
ATOM 838 C C . ARG A 1 110 ? 12.102 2.664 18.108 1.00 23.42 130 ARG A C 1
ATOM 839 O O . ARG A 1 110 ? 11.310 1.719 18.180 1.00 23.07 130 ARG A O 1
ATOM 847 N N . ASP A 1 111 ? 11.727 3.906 17.834 1.00 22.96 131 ASP A N 1
ATOM 848 C CA . ASP A 1 111 ? 10.332 4.247 17.598 1.00 25.29 131 ASP A CA 1
ATOM 849 C C . ASP A 1 111 ? 10.002 3.918 16.143 1.00 23.50 131 ASP A C 1
ATOM 850 O O . ASP A 1 111 ? 10.396 4.632 15.233 1.00 26.17 131 ASP A O 1
ATOM 855 N N . GLN A 1 112 ? 9.313 2.805 15.928 1.00 27.59 132 GLN A N 1
ATOM 856 C CA . GLN A 1 112 ? 8.949 2.381 14.579 1.00 24.02 132 GLN A CA 1
ATOM 857 C C . GLN A 1 112 ? 7.584 2.954 14.171 1.00 26.72 132 GLN A C 1
ATOM 858 O O . GLN A 1 112 ? 7.304 3.128 12.983 1.00 27.20 132 GLN A O 1
ATOM 864 N N . GLY A 1 113 ? 6.748 3.248 15.166 1.00 17.99 133 GLY A N 1
ATOM 865 C CA . GLY A 1 113 ? 5.409 3.730 14.917 1.00 23.95 133 GLY A CA 1
ATOM 866 C C . GLY A 1 113 ? 5.358 5.082 14.235 1.00 21.22 133 GLY A C 1
ATOM 867 O O . GLY A 1 113 ? 4.467 5.340 13.436 1.00 24.04 133 GLY A O 1
ATOM 868 N N . ILE A 1 114 ? 6.305 5.959 14.547 1.00 23.37 134 ILE A N 1
ATOM 869 C CA . ILE A 1 114 ? 6.265 7.318 13.986 1.00 23.42 134 ILE A CA 1
ATOM 870 C C . ILE A 1 114 ? 6.342 7.345 12.450 1.00 28.43 134 ILE A C 1
ATOM 871 O O . ILE A 1 114 ? 5.712 8.176 11.796 1.00 26.27 134 ILE A O 1
ATOM 876 N N . ASN A 1 115 ? 7.092 6.414 11.880 1.00 24.19 135 ASN A N 1
ATOM 877 C CA . ASN A 1 115 ? 7.184 6.302 10.433 1.00 26.38 135 ASN A CA 1
ATOM 878 C C . ASN A 1 115 ? 5.891 5.821 9.789 1.00 26.01 135 ASN A C 1
ATOM 879 O O . ASN A 1 115 ? 5.498 6.303 8.725 1.00 28.26 135 ASN A O 1
ATOM 884 N N . VAL A 1 116 ? 5.233 4.869 10.440 1.00 21.45 136 VAL A N 1
ATOM 885 C CA . VAL A 1 116 ? 3.967 4.350 9.950 1.00 23.15 136 VAL A CA 1
ATOM 886 C C . VAL A 1 116 ? 2.906 5.450 9.911 1.00 24.74 136 VAL A C 1
ATOM 887 O O . VAL A 1 116 ? 2.191 5.592 8.911 1.00 18.76 136 VAL A O 1
ATOM 891 N N . ARG A 1 117 ? 2.821 6.233 10.993 1.00 22.44 137 ARG A N 1
ATOM 892 C CA . ARG A 1 117 ? 1.788 7.273 11.118 1.00 23.69 137 ARG A CA 1
ATOM 893 C C . ARG A 1 117 ? 1.976 8.381 10.096 1.00 26.81 137 ARG A C 1
ATOM 894 O O . ARG A 1 117 ? 1.016 8.808 9.467 1.00 25.76 137 ARG A O 1
ATOM 902 N N . THR A 1 118 ? 3.216 8.846 9.950 1.00 27.45 138 THR A N 1
ATOM 903 C CA . THR A 1 118 ? 3.556 9.872 8.966 1.00 29.13 138 THR A CA 1
ATOM 904 C C . THR A 1 118 ? 3.358 9.394 7.520 1.00 30.81 138 THR A C 1
ATOM 905 O O . THR A 1 118 ? 2.924 10.172 6.666 1.00 29.96 138 THR A O 1
ATOM 909 N N . ARG A 1 119 ? 3.657 8.125 7.238 1.00 27.77 139 ARG A N 1
ATOM 910 C CA . ARG A 1 119 ? 3.373 7.579 5.907 1.00 25.19 139 ARG A CA 1
ATOM 911 C C . ARG A 1 119 ? 1.873 7.494 5.680 1.00 24.59 139 ARG A C 1
ATOM 912 O O . ARG A 1 119 ? 1.376 7.790 4.598 1.00 26.42 139 ARG A O 1
ATOM 920 N N . VAL A 1 120 ? 1.146 7.045 6.695 1.00 27.31 140 VAL A N 1
ATOM 921 C CA . VAL A 1 120 ? -0.285 6.838 6.523 1.00 26.59 140 VAL A CA 1
ATOM 922 C C . VAL A 1 120 ? -1.020 8.164 6.367 1.00 23.19 140 VAL A C 1
ATOM 923 O O . VAL A 1 120 ? -1.916 8.286 5.540 1.00 24.95 140 VAL A O 1
ATOM 927 N N . LYS A 1 121 ? -0.629 9.161 7.148 1.00 23.68 141 LYS A N 1
ATOM 928 C CA . LYS A 1 121 ? -1.177 10.505 6.974 1.00 27.73 141 LYS A CA 1
ATOM 929 C C . LYS A 1 121 ? -0.930 11.058 5.563 1.00 24.39 141 LYS A C 1
ATOM 930 O O . LYS A 1 121 ? -1.814 11.678 4.968 1.00 24.06 141 LYS A O 1
ATOM 936 N N . ALA A 1 122 ? 0.262 10.824 5.024 1.00 20.77 142 ALA A N 1
ATOM 937 C CA . ALA A 1 122 ? 0.578 11.301 3.674 1.00 26.60 142 ALA A CA 1
ATOM 938 C C . ALA A 1 122 ? -0.260 10.574 2.615 1.00 26.38 142 ALA A C 1
ATOM 939 O O . ALA A 1 122 ? -0.820 11.193 1.711 1.00 25.51 142 ALA A O 1
ATOM 941 N N . LEU A 1 123 ? -0.354 9.255 2.743 1.00 25.36 143 LEU A N 1
ATOM 942 C CA . LEU A 1 123 ? -1.137 8.464 1.812 1.00 22.80 143 LEU A CA 1
ATOM 943 C C . LEU A 1 123 ? -2.608 8.881 1.823 1.00 22.92 143 LEU A C 1
ATOM 944 O O . LEU A 1 123 ? -3.250 8.917 0.780 1.00 23.14 143 LEU A O 1
ATOM 949 N N . ILE A 1 124 ? -3.155 9.169 3.000 1.00 21.76 144 ILE A N 1
ATOM 950 C CA . ILE A 1 124 ? -4.574 9.495 3.080 1.00 23.51 144 ILE A CA 1
ATOM 951 C C . ILE A 1 124 ? -4.815 10.873 2.478 1.00 25.31 144 ILE A C 1
ATOM 952 O O . ILE A 1 124 ? -5.800 11.098 1.777 1.00 23.93 144 ILE A O 1
ATOM 957 N N . GLU A 1 125 ? -3.890 11.787 2.728 1.00 22.38 145 GLU A N 1
ATOM 958 C CA . GLU A 1 125 ? -3.950 13.086 2.086 1.00 27.26 145 GLU A CA 1
ATOM 959 C C . GLU A 1 125 ? -3.918 12.873 0.574 1.00 30.44 145 GLU A C 1
ATOM 960 O O 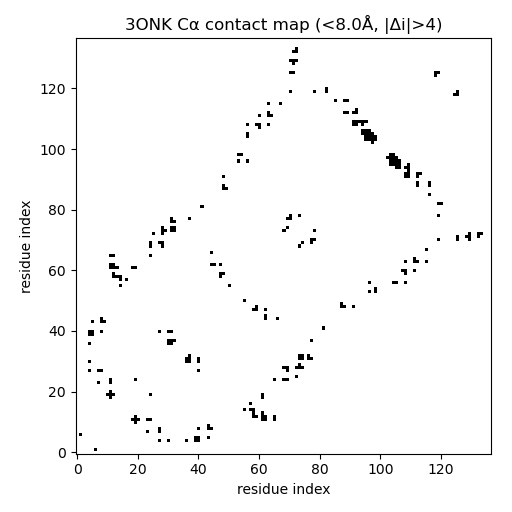. GLU A 1 125 ? -4.728 13.450 -0.147 1.00 26.38 145 GLU A O 1
ATOM 966 N N . LEU A 1 126 ? -3.004 12.017 0.105 1.00 27.13 146 LEU A N 1
ATOM 967 C CA . LEU A 1 126 ? -2.896 11.716 -1.330 1.00 24.82 146 LEU A CA 1
ATOM 968 C C . LEU A 1 126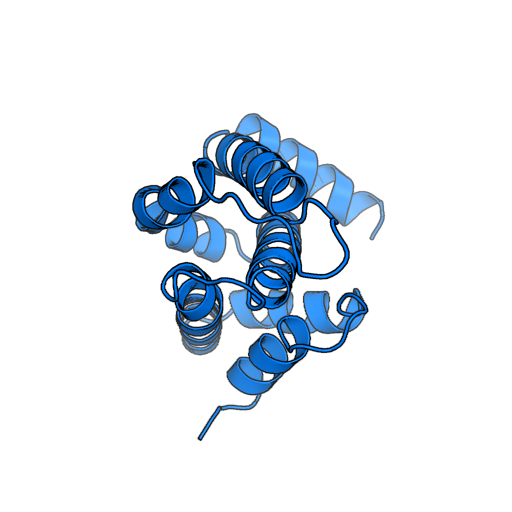 ? -4.189 11.135 -1.885 1.00 25.32 146 LEU A C 1
ATOM 969 O O . LEU A 1 126 ? -4.785 11.695 -2.809 1.00 26.39 146 LEU A O 1
ATOM 974 N N . LEU A 1 127 ? -4.631 10.025 -1.296 1.00 24.53 147 LEU A N 1
ATOM 975 C CA . LEU A 1 127 ? -5.795 9.290 -1.789 1.00 25.05 147 LEU A CA 1
ATOM 976 C C . LEU A 1 127 ? -7.038 10.145 -1.942 1.00 28.28 147 LEU A C 1
ATOM 977 O O . LEU A 1 127 ? -7.826 9.922 -2.852 1.00 31.50 147 LEU A O 1
ATOM 982 N N . SER A 1 128 ? -7.229 11.097 -1.030 1.00 28.99 148 SER A N 1
ATOM 983 C CA . SER A 1 128 ? -8.476 11.858 -0.974 1.00 32.70 148 SER A CA 1
ATOM 984 C C . SER A 1 128 ? -8.426 13.179 -1.748 1.00 27.90 148 SER A C 1
ATOM 985 O O . SER A 1 128 ? -9.320 14.004 -1.631 1.00 31.79 148 SER A O 1
ATOM 988 N N . ASP A 1 129 ? -7.399 13.360 -2.566 1.00 27.13 149 ASP A N 1
ATOM 989 C CA . ASP A 1 129 ? -7.230 14.616 -3.292 1.00 27.59 149 ASP A CA 1
ATOM 990 C C . ASP A 1 129 ? -6.924 14.394 -4.775 1.00 25.66 149 ASP A C 1
ATOM 991 O O . ASP A 1 129 ? -5.792 14.071 -5.139 1.00 25.25 149 ASP A O 1
ATOM 996 N N . ASP A 1 130 ? -7.934 14.561 -5.630 1.00 25.85 150 ASP A N 1
ATOM 997 C CA . ASP A 1 130 ? -7.739 14.374 -7.069 1.00 20.29 150 ASP A CA 1
ATOM 998 C C . ASP A 1 130 ? -6.602 15.252 -7.627 1.00 22.24 150 ASP A C 1
ATOM 999 O O . ASP A 1 130 ? -5.910 14.861 -8.561 1.00 24.18 150 ASP A O 1
ATOM 1004 N N . ASN A 1 131 ? -6.421 16.441 -7.070 1.00 19.47 151 ASN A N 1
ATOM 1005 C CA . ASN A 1 131 ? -5.382 17.350 -7.548 1.00 20.34 151 ASN A CA 1
ATOM 1006 C C . ASN A 1 131 ? -3.988 16.767 -7.257 1.00 26.18 151 ASN A C 1
ATOM 1007 O O . ASN A 1 131 ? -3.100 16.791 -8.110 1.00 22.44 151 ASN A O 1
ATOM 1012 N N . LYS A 1 132 ? -3.820 16.240 -6.047 1.00 21.20 152 LYS A N 1
ATOM 1013 C CA . LYS A 1 132 ? -2.570 15.633 -5.621 1.00 26.39 152 LYS A CA 1
ATOM 1014 C C . LYS A 1 132 ? -2.257 14.391 -6.440 1.00 25.59 152 LYS A C 1
ATOM 1015 O O . LYS A 1 132 ? -1.134 14.210 -6.930 1.00 23.41 152 LYS A O 1
ATOM 1021 N N . ILE A 1 133 ? -3.260 13.533 -6.572 1.00 23.26 153 ILE A N 1
ATOM 1022 C CA . ILE A 1 133 ? -3.135 12.346 -7.395 1.00 24.45 153 ILE A CA 1
ATOM 1023 C C . ILE A 1 133 ? -2.710 12.696 -8.819 1.00 26.05 153 ILE A C 1
ATOM 1024 O O . ILE A 1 133 ? -1.784 12.105 -9.343 1.00 24.72 153 ILE A O 1
ATOM 1029 N N . ARG A 1 134 ? -3.394 13.654 -9.444 1.00 25.73 154 ARG A N 1
ATOM 1030 C CA . ARG A 1 134 ? -3.100 14.009 -10.826 1.00 28.03 154 ARG A CA 1
ATOM 1031 C C . ARG A 1 134 ? -1.644 14.474 -10.965 1.00 28.68 154 ARG A C 1
ATOM 1032 O O . ARG A 1 134 ? -0.947 14.089 -11.905 1.00 23.23 154 ARG A O 1
ATOM 1040 N N . ALA A 1 135 ? -1.209 15.301 -10.015 1.00 24.16 155 ALA A N 1
ATOM 1041 C CA . ALA A 1 135 ? 0.160 15.824 -9.955 1.00 28.68 155 ALA A CA 1
ATOM 1042 C C . ALA A 1 135 ? 1.230 14.747 -9.707 1.00 23.34 155 ALA A C 1
ATOM 1043 O O . ALA A 1 135 ? 2.232 14.697 -10.406 1.00 26.07 155 ALA A O 1
ATOM 1045 N N . GLU A 1 136 ? 1.017 13.902 -8.705 1.00 25.42 156 GLU A N 1
ATOM 1046 C CA . GLU A 1 136 ? 1.975 12.848 -8.391 1.00 27.24 156 GLU A CA 1
ATOM 1047 C C . GLU A 1 136 ? 2.046 11.796 -9.495 1.00 32.17 156 GLU A C 1
ATOM 1048 O O . GLU A 1 136 ? 3.103 11.203 -9.720 1.00 33.98 156 GLU A O 1
ATOM 1054 N N . ARG A 1 137 ? 0.934 11.583 -10.198 1.00 26.36 157 ARG A N 1
ATOM 1055 C CA . ARG A 1 137 ? 0.926 10.693 -11.366 1.00 28.42 157 ARG A CA 1
ATOM 1056 C C . ARG A 1 137 ? 1.719 11.263 -12.524 1.00 36.18 157 ARG A C 1
ATOM 1057 O O . ARG A 1 137 ? 2.501 10.554 -13.168 1.00 33.65 157 ARG A O 1
ATOM 1065 N N . LYS A 1 138 ? 1.484 12.544 -12.798 1.00 30.88 158 LYS A N 1
ATOM 1066 C CA . LYS A 1 138 ? 2.264 13.275 -13.784 1.00 34.96 158 LYS A CA 1
ATOM 1067 C C . LYS A 1 138 ? 3.756 13.098 -13.519 1.00 34.07 158 LYS A C 1
ATOM 1068 O O . LYS A 1 138 ? 4.491 12.638 -14.384 1.00 36.31 158 LYS A O 1
ATOM 1070 N N . LYS A 1 139 ? 4.201 13.465 -12.321 1.00 31.57 159 LYS A N 1
ATOM 1071 C CA . LYS A 1 139 ? 5.619 13.363 -11.984 1.00 37.15 159 LYS A CA 1
ATOM 1072 C C . LYS A 1 139 ? 6.148 11.941 -12.165 1.00 40.47 159 LYS A C 1
ATOM 1073 O O . LYS A 1 139 ? 7.222 11.736 -12.722 1.00 38.55 159 LYS A O 1
ATOM 1075 N N . ALA A 1 140 ? 5.392 10.959 -11.688 1.00 37.29 160 ALA A N 1
ATOM 1076 C CA . ALA A 1 140 ? 5.866 9.584 -11.720 1.00 35.84 160 ALA A CA 1
ATOM 1077 C C . ALA A 1 140 ? 6.223 9.215 -13.146 1.00 41.67 160 ALA A C 1
ATOM 1078 O O . ALA A 1 140 ? 7.320 8.733 -13.418 1.00 42.35 160 ALA A O 1
ATOM 1080 N N . ARG A 1 141 ? 5.299 9.479 -14.063 1.00 39.91 161 ARG A N 1
ATOM 1081 C CA . ARG A 1 141 ? 5.465 9.043 -15.441 1.00 47.87 161 ARG A CA 1
ATOM 1082 C C . ARG A 1 141 ? 6.390 9.944 -16.260 1.00 46.08 161 ARG A C 1
ATOM 1083 O O . ARG A 1 141 ? 6.768 9.595 -17.381 1.00 47.93 161 ARG A O 1
ATOM 1091 N N . GLU A 1 142 ? 6.774 11.086 -15.700 1.00 43.50 162 GLU A N 1
ATOM 1092 C CA . GLU A 1 142 ? 7.789 11.911 -16.347 1.00 45.33 162 GLU A CA 1
ATOM 1093 C C . GLU A 1 142 ? 9.166 11.359 -16.042 1.00 48.19 162 GLU A C 1
ATOM 1094 O O . GLU A 1 142 ? 10.006 11.231 -16.939 1.00 45.42 162 GLU A O 1
ATOM 1100 N N . THR A 1 143 ? 9.390 11.009 -14.778 1.00 45.57 163 THR A N 1
ATOM 1101 C CA . THR A 1 143 ? 10.681 10.459 -14.382 1.00 47.38 163 THR A CA 1
ATOM 1102 C C . THR A 1 143 ? 10.850 9.040 -14.934 1.00 50.26 163 THR A C 1
ATOM 1103 O O . THR A 1 143 ? 11.962 8.511 -14.987 1.00 51.45 163 THR A O 1
ATOM 1107 N N . ALA A 1 144 ? 9.743 8.442 -15.371 1.00 50.72 164 ALA A N 1
ATOM 1108 C CA . ALA A 1 144 ? 9.773 7.117 -15.981 1.00 48.29 164 ALA A CA 1
ATOM 1109 C C . ALA A 1 144 ? 9.858 7.213 -17.500 1.00 47.77 164 ALA A C 1
#

InterPro domains:
  IPR008942 ENTH/VHS [G3DSA:1.25.40.90] (22-170)
  IPR008942 ENTH/VHS [SSF48464] (10-157)
  IPR013809 ENTH domain [PF01417] (29-152)
  IPR013809 ENTH domain [PS50942] (24-157)
  IPR013809 ENTH domain [SM00273] (30-157)

Radius of gyration: 14.41 Å; Cα contacts (8 Å, |Δi|>4): 151; chains: 1; bounding box: 30×39×38 Å

CATH classification: 1.25.40.90

Sequence (137 aa):
NYTEMEGKVREATNNEPWGASSTLMDQISQGTYNFREREEILSMIFRRFTEKAGSEWRQIYKALQLLDYLIKHGSERFIDDTRNSINLIRILETFHYIDSQGRDQGINVRTRVKALIELLSDDNKIRAERKKARETA

Organism: Saccharomyces cerevisiae (strain ATCC 204508 / S288c) (NCBI:txid559292)

Secondary structure (P-SEA, 3-state):
cccaaaaaaaaacccccbbbbaaaaaaaaaacccaaaaaaaaaaaacccccccccaaaaaaaaaaaaaaaaacccaaaaaaaaaccccccccccbbbbccccccaaaaaaaaaaaaaaaaacaaaaaaaaaaaaaac

Nearest PDB structures (foldseek):
  3onl-assembly1_B  TM=9.672E-01  e=2.279E-18  Saccharomyces cerevisiae
  2qy7-assembly3_C  TM=9.415E-01  e=4.422E-12  Homo sapiens
  5ucc-assembly1_A  TM=9.306E-01  e=7.111E-10  Candida albicans SC5314
  4gzd-assembly1_A  TM=9.525E-01  e=1.964E-09  Saccharomyces cerevisiae S288C
  4gzc-assembly1_A  TM=9.474E-01  e=2.174E-09  Saccharomyces cerevisiae S288C

B-factor: mean 28.86, std 9.2, range [13.57, 66.43]

Foldseek 3Di:
DQDPLLVLLCVQLDLDPDHDDPVSLLVLLVLLVDDVSLVSNVVSLLVLLVPQDASSLSSVLSSLVSLVVSLQRHDPVSLVVVVVCLVSLVVLLPRWYQHPVRRTSSVSSNVSSVVVSVCSVDPVNSVVSNVVVVVVD

GO terms:
  GO:0080025 phosphatidylinositol-3,5-bisphosphate binding (F, IDA)
  GO:0005768 endosome (C, IDA)
  GO:0030276 clathrin binding (F, IDA)
  GO:0032266 phosphatidylinositol-3-phosphate binding (F, IDA)
  GO:0030125 clathrin vesicle coat (C, IDA)
  GO:0034498 early endosome to Golgi transport (P, IGI)
  GO:0030036 actin cytoskeleton organization (P, IMP)
  GO:0032511 late endosome to vacuole transport via multivesicular body sorting pathway (P, IMP)
  GO:0071985 multivesicular body sorting pathway (P, IMP)
  GO:0006895 Golgi to endosome transport (P, IMP)
  GO:0005515 protein binding (F, IPI)